Protein AF-A0A1B6HD55-F1 (afdb_monomer)

Structure (mmCIF, N/CA/C/O backbone):
data_AF-A0A1B6HD55-F1
#
_entry.id   AF-A0A1B6HD55-F1
#
loop_
_atom_site.group_PDB
_atom_site.id
_atom_site.type_symbol
_atom_site.label_atom_id
_atom_site.label_alt_id
_atom_site.label_comp_id
_atom_site.label_asym_id
_atom_site.label_entity_id
_atom_site.label_seq_id
_atom_site.pdbx_PDB_ins_code
_atom_site.Cartn_x
_atom_site.Cartn_y
_atom_site.Cartn_z
_atom_site.occupancy
_atom_site.B_iso_or_equiv
_atom_site.auth_seq_id
_atom_site.auth_comp_id
_atom_site.auth_asym_id
_atom_site.auth_atom_id
_atom_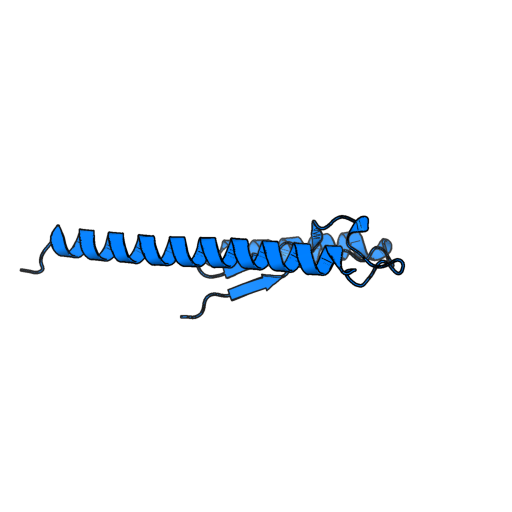site.pdbx_PDB_model_num
ATOM 1 N N . ASN A 1 1 ? -8.111 -9.791 20.538 1.00 70.06 1 ASN A N 1
ATOM 2 C CA . ASN A 1 1 ? -8.517 -9.176 19.257 1.00 70.06 1 ASN A CA 1
ATOM 3 C C . ASN A 1 1 ? -7.493 -8.147 18.842 1.00 70.06 1 ASN A C 1
ATOM 5 O O . ASN A 1 1 ? -7.190 -7.266 19.638 1.00 70.06 1 ASN A O 1
ATOM 9 N N . THR A 1 2 ? -6.964 -8.280 17.628 1.00 90.69 2 THR A N 1
ATOM 10 C CA . THR A 1 2 ? -5.964 -7.379 17.043 1.00 90.69 2 THR A CA 1
ATOM 11 C C . THR A 1 2 ? -6.503 -6.909 15.700 1.00 90.69 2 THR A C 1
ATOM 13 O O . THR A 1 2 ? -6.907 -7.745 14.901 1.00 90.69 2 THR A O 1
ATOM 16 N N . ASN A 1 3 ? -6.524 -5.599 15.452 1.00 94.06 3 ASN A N 1
ATOM 17 C CA . ASN A 1 3 ? -6.832 -5.079 14.119 1.00 94.06 3 ASN A CA 1
ATOM 18 C C . ASN A 1 3 ? -5.608 -5.260 13.217 1.00 94.06 3 ASN A C 1
ATOM 20 O O . ASN A 1 3 ? -4.489 -4.967 13.645 1.00 94.06 3 ASN A O 1
ATOM 24 N N . LEU A 1 4 ? -5.823 -5.706 11.983 1.00 95.19 4 LEU A N 1
ATOM 25 C CA . LEU A 1 4 ? -4.765 -5.967 11.013 1.00 95.19 4 LEU A CA 1
ATOM 26 C C . LEU A 1 4 ? -4.867 -4.979 9.850 1.00 95.19 4 LEU A C 1
ATOM 28 O O . LEU A 1 4 ? -5.931 -4.821 9.267 1.00 95.19 4 LEU A O 1
ATOM 32 N N . ILE A 1 5 ? -3.756 -4.337 9.490 1.00 96.50 5 ILE A N 1
ATOM 33 C CA . ILE A 1 5 ? -3.646 -3.587 8.233 1.00 96.50 5 ILE A CA 1
ATOM 34 C C . ILE A 1 5 ? -2.785 -4.421 7.289 1.00 96.50 5 ILE A C 1
ATOM 36 O O . ILE A 1 5 ? -1.613 -4.664 7.580 1.00 96.50 5 ILE A O 1
ATOM 40 N N . LEU A 1 6 ? -3.363 -4.859 6.175 1.00 96.75 6 LEU A N 1
ATOM 41 C CA . LEU A 1 6 ? -2.706 -5.697 5.183 1.00 96.75 6 LEU A CA 1
ATOM 42 C C . LEU A 1 6 ? -2.398 -4.872 3.934 1.00 96.75 6 LEU A C 1
ATOM 44 O O . LEU A 1 6 ? -3.285 -4.278 3.326 1.00 96.75 6 LEU A O 1
ATOM 48 N N . ALA A 1 7 ? -1.124 -4.813 3.558 1.00 97.75 7 ALA A N 1
ATOM 49 C CA . ALA A 1 7 ? -0.697 -4.104 2.361 1.00 97.75 7 ALA A CA 1
ATOM 50 C C . ALA A 1 7 ? -0.722 -5.029 1.144 1.00 97.75 7 ALA A C 1
ATOM 52 O O . ALA A 1 7 ? -0.141 -6.113 1.177 1.00 97.75 7 ALA A O 1
ATOM 53 N N . THR A 1 8 ? -1.335 -4.574 0.053 1.00 97.94 8 THR A N 1
ATOM 54 C CA . THR A 1 8 ? -1.231 -5.260 -1.243 1.00 97.94 8 THR A CA 1
ATOM 55 C C . THR A 1 8 ? 0.195 -5.157 -1.785 1.00 97.94 8 THR A C 1
ATOM 57 O O . THR A 1 8 ? 0.916 -4.202 -1.475 1.00 97.94 8 THR A O 1
ATOM 60 N N . LEU A 1 9 ? 0.586 -6.073 -2.663 1.00 97.56 9 LEU A N 1
ATOM 61 C CA . LEU A 1 9 ? 1.872 -6.031 -3.348 1.00 97.56 9 LEU A CA 1
ATOM 62 C C . LEU A 1 9 ? 1.912 -4.848 -4.329 1.00 97.56 9 LEU A C 1
ATOM 64 O O . LEU A 1 9 ? 1.077 -4.784 -5.230 1.00 97.56 9 LEU A O 1
ATOM 68 N N . PRO A 1 10 ? 2.866 -3.911 -4.204 1.00 96.06 10 PRO A N 1
ATOM 69 C CA . PRO A 1 10 ? 2.994 -2.820 -5.161 1.00 96.06 10 PRO A CA 1
ATOM 70 C C . PRO A 1 10 ? 3.324 -3.348 -6.562 1.00 96.06 10 PRO A C 1
ATOM 72 O O . PRO A 1 10 ? 4.015 -4.360 -6.702 1.00 96.06 10 PRO A O 1
ATOM 75 N N . LEU A 1 11 ? 2.887 -2.624 -7.597 1.00 93.75 11 LEU A N 1
ATOM 76 C CA . LEU A 1 11 ? 3.288 -2.926 -8.972 1.00 93.75 11 LEU A CA 1
ATOM 77 C C . LEU A 1 11 ? 4.806 -2.812 -9.141 1.00 93.75 11 LEU A C 1
ATOM 79 O O . LEU A 1 11 ? 5.471 -2.011 -8.474 1.00 93.75 11 LEU A O 1
ATOM 83 N N . ARG A 1 12 ? 5.343 -3.614 -10.061 1.00 95.00 12 ARG A N 1
ATOM 84 C CA . ARG A 1 12 ? 6.765 -3.647 -10.399 1.00 95.00 12 ARG A CA 1
ATOM 85 C C . ARG A 1 12 ? 6.992 -2.982 -11.739 1.00 95.00 12 ARG A C 1
ATOM 87 O O . ARG A 1 12 ? 7.079 -3.631 -12.772 1.00 95.00 12 ARG A O 1
ATOM 94 N N . HIS A 1 13 ? 7.169 -1.667 -11.719 1.00 95.06 13 HIS A N 1
ATOM 95 C CA . HIS A 1 13 ? 7.446 -0.919 -12.945 1.00 95.06 13 HIS A CA 1
ATOM 96 C C . HIS A 1 13 ? 8.818 -1.240 -13.559 1.00 95.06 13 HIS A C 1
ATOM 98 O O . HIS A 1 13 ? 9.100 -0.807 -14.673 1.00 95.06 13 HIS A O 1
ATOM 104 N N . ASP A 1 14 ? 9.672 -1.961 -12.827 1.00 96.25 14 ASP A N 1
ATOM 105 C CA . ASP A 1 14 ? 10.917 -2.543 -13.324 1.00 96.25 14 ASP A CA 1
ATOM 106 C C . ASP A 1 14 ? 10.711 -3.860 -14.089 1.00 96.25 14 ASP A C 1
ATOM 108 O O . ASP A 1 14 ? 11.602 -4.269 -14.830 1.00 96.25 14 ASP A O 1
ATOM 112 N N . LYS A 1 15 ? 9.561 -4.518 -13.894 1.00 96.56 15 LYS A N 1
ATOM 113 C CA . LYS A 1 15 ? 9.197 -5.819 -14.469 1.00 96.56 15 LYS A CA 1
ATOM 114 C C . LYS A 1 15 ? 7.707 -5.884 -14.845 1.00 96.56 15 LYS A C 1
ATOM 116 O O . LYS A 1 15 ? 6.946 -6.577 -14.161 1.00 96.56 15 LYS A O 1
ATOM 121 N N . PRO A 1 16 ? 7.280 -5.178 -15.910 1.00 92.06 16 PRO A N 1
ATOM 122 C CA . PRO A 1 16 ? 5.879 -5.154 -16.342 1.00 92.06 16 PRO A CA 1
ATOM 123 C C . PRO A 1 16 ? 5.314 -6.543 -16.669 1.00 92.06 16 PRO A C 1
ATOM 125 O O . PRO A 1 16 ? 4.116 -6.777 -16.561 1.00 92.06 16 PRO A O 1
ATOM 128 N N . GLU A 1 17 ? 6.169 -7.507 -17.020 1.00 96.69 17 GLU A N 1
ATOM 129 C CA . GLU A 1 17 ? 5.775 -8.896 -17.266 1.00 96.69 17 GLU A CA 1
ATOM 130 C C . GLU A 1 17 ? 5.171 -9.600 -16.038 1.00 96.69 17 GLU A C 1
ATOM 132 O O . GLU A 1 17 ? 4.575 -10.667 -16.166 1.00 96.69 17 GLU A O 1
ATOM 137 N N . LEU A 1 18 ? 5.329 -9.026 -14.840 1.00 96.00 18 LEU A N 1
ATOM 138 C CA . LEU A 1 18 ? 4.754 -9.548 -13.603 1.00 96.00 18 LEU A CA 1
ATOM 139 C C . LEU A 1 18 ? 3.387 -8.944 -13.265 1.00 96.00 18 LEU A C 1
ATOM 141 O O . LEU A 1 18 ? 2.775 -9.405 -12.300 1.00 96.00 18 LEU A O 1
ATOM 145 N N . ASP A 1 19 ? 2.910 -7.949 -14.016 1.00 92.50 19 ASP A N 1
ATOM 146 C CA . ASP A 1 19 ? 1.716 -7.177 -13.659 1.00 92.50 19 ASP A CA 1
ATOM 147 C C . ASP A 1 19 ? 0.476 -8.067 -13.515 1.00 92.50 19 ASP A C 1
ATOM 149 O O . ASP A 1 19 ? -0.203 -7.984 -12.497 1.00 92.50 19 ASP A O 1
ATOM 153 N N . GLU A 1 20 ? 0.230 -8.998 -14.443 1.00 95.31 20 GLU A N 1
ATOM 154 C CA . GLU A 1 20 ? -0.921 -9.916 -14.367 1.00 95.31 20 GLU A CA 1
ATOM 155 C C . GLU A 1 20 ? -0.884 -10.782 -13.098 1.00 95.31 20 GLU A C 1
ATOM 157 O O . GLU A 1 20 ? -1.878 -10.915 -12.380 1.00 95.31 20 GLU A O 1
ATOM 162 N N . LYS A 1 21 ? 0.295 -11.318 -12.763 1.00 97.38 21 LYS A N 1
ATOM 163 C CA . LYS A 1 21 ? 0.485 -12.123 -11.552 1.00 97.38 21 LYS A CA 1
ATOM 164 C C . LYS A 1 21 ? 0.296 -11.288 -10.286 1.00 97.38 21 LYS A C 1
ATOM 166 O O . LYS A 1 21 ? -0.270 -11.782 -9.313 1.00 97.38 21 LYS A O 1
ATOM 171 N N . LEU A 1 22 ? 0.787 -10.049 -10.276 1.00 97.00 22 LEU A N 1
ATOM 172 C CA . LEU A 1 22 ? 0.614 -9.132 -9.150 1.00 97.00 22 LEU A CA 1
ATOM 173 C C . LEU A 1 22 ? -0.854 -8.737 -8.983 1.00 97.00 22 LEU A C 1
ATOM 175 O O . LEU A 1 22 ? -1.344 -8.758 -7.859 1.00 97.00 22 LEU A O 1
ATOM 179 N N . SER A 1 23 ? -1.564 -8.448 -10.074 1.00 95.94 23 SER A N 1
ATOM 180 C CA . SER A 1 23 ? -3.003 -8.176 -10.062 1.00 95.94 23 SER A CA 1
ATOM 181 C C . SER A 1 23 ? -3.789 -9.342 -9.473 1.00 95.94 23 SER A C 1
ATOM 183 O O . SER A 1 23 ? -4.548 -9.123 -8.537 1.00 95.94 23 SER A O 1
ATOM 185 N N . TYR A 1 24 ? -3.538 -10.573 -9.932 1.00 97.81 24 TYR A N 1
ATOM 186 C CA . TYR A 1 24 ? -4.173 -11.769 -9.370 1.00 97.81 24 TYR A CA 1
ATOM 187 C C . TYR A 1 24 ? -3.931 -11.890 -7.858 1.00 97.81 24 TYR A C 1
ATOM 189 O O . TYR A 1 24 ? -4.875 -11.993 -7.082 1.00 97.81 24 TYR A O 1
ATOM 197 N N . LEU A 1 25 ? -2.670 -11.816 -7.415 1.00 98.06 25 LEU A N 1
ATOM 198 C CA . LEU A 1 25 ? -2.334 -11.933 -5.991 1.00 98.06 25 LEU A CA 1
ATOM 199 C C . LEU A 1 25 ? -2.959 -10.818 -5.143 1.00 98.06 25 LEU A C 1
ATOM 201 O O . LEU A 1 25 ? -3.349 -11.063 -4.006 1.00 98.06 25 LEU A O 1
ATOM 205 N N . ASN A 1 26 ? -3.046 -9.602 -5.678 1.00 98.12 26 ASN A N 1
ATOM 206 C CA . ASN A 1 26 ? -3.671 -8.484 -4.981 1.00 98.12 26 ASN A CA 1
ATOM 207 C C . ASN A 1 26 ? -5.183 -8.663 -4.853 1.00 98.12 26 ASN A C 1
ATOM 209 O O . ASN A 1 26 ? -5.705 -8.408 -3.773 1.00 98.12 26 ASN A O 1
ATOM 213 N N . SER A 1 27 ? -5.858 -9.170 -5.886 1.00 97.19 27 SER A N 1
ATOM 214 C CA . SER A 1 27 ? -7.281 -9.514 -5.800 1.00 97.19 27 SER A CA 1
ATOM 215 C C . SER A 1 27 ? -7.546 -10.599 -4.754 1.00 97.19 27 SER A C 1
ATOM 217 O O . SER A 1 27 ? -8.482 -10.469 -3.973 1.00 97.19 27 SER A O 1
ATOM 219 N N . GLU A 1 28 ? -6.689 -11.620 -4.660 1.00 97.31 28 GLU A N 1
ATOM 220 C CA . GLU A 1 28 ? -6.804 -12.645 -3.610 1.00 97.31 28 GLU A CA 1
ATOM 221 C C . GLU A 1 28 ? -6.605 -12.055 -2.203 1.00 97.31 28 GLU A C 1
ATOM 223 O O . GLU A 1 28 ? -7.341 -12.383 -1.274 1.00 97.31 28 GLU A O 1
ATOM 228 N N . ILE A 1 29 ? -5.633 -11.150 -2.033 1.00 96.88 29 ILE A N 1
ATOM 229 C CA . ILE A 1 29 ? -5.401 -10.437 -0.765 1.00 96.88 29 ILE A CA 1
ATOM 230 C C . ILE A 1 29 ? -6.630 -9.618 -0.358 1.00 96.88 29 ILE A C 1
ATOM 232 O O . ILE A 1 29 ? -7.012 -9.627 0.813 1.00 96.88 29 ILE A O 1
ATOM 236 N N . GLU A 1 30 ? -7.229 -8.898 -1.304 1.00 96.69 30 GLU A N 1
ATOM 237 C CA . GLU A 1 30 ? -8.423 -8.091 -1.059 1.00 96.69 30 GLU A CA 1
ATOM 238 C C . GLU A 1 30 ? -9.616 -8.968 -0.689 1.00 96.69 30 GLU A C 1
ATOM 240 O O . GLU A 1 30 ? -10.254 -8.713 0.331 1.00 96.69 30 GLU A O 1
ATOM 245 N N . HIS A 1 31 ? -9.844 -10.053 -1.430 1.00 95.88 31 HIS A N 1
ATOM 246 C CA . HIS A 1 31 ? -10.928 -10.991 -1.156 1.00 95.88 31 HIS A CA 1
ATOM 247 C C . HIS A 1 31 ? -10.831 -11.611 0.247 1.00 95.88 31 HIS A C 1
ATOM 249 O O . HIS A 1 31 ? -11.824 -11.685 0.968 1.00 95.88 31 HIS A O 1
ATOM 255 N N . LEU A 1 32 ? -9.624 -11.994 0.679 1.00 93.56 32 LEU A N 1
ATOM 256 C CA . LEU A 1 32 ? -9.391 -12.508 2.034 1.00 93.56 32 LEU A CA 1
ATOM 257 C C . LEU A 1 32 ? -9.652 -11.463 3.129 1.00 93.56 32 LEU A C 1
ATOM 259 O O . LEU A 1 32 ? -9.987 -11.824 4.255 1.00 93.56 32 LEU A O 1
ATOM 263 N N . ALA A 1 33 ? -9.471 -10.176 2.834 1.00 94.81 33 ALA A N 1
ATOM 264 C CA . ALA A 1 33 ? -9.748 -9.110 3.791 1.00 94.81 33 ALA A CA 1
ATOM 265 C C . ALA A 1 33 ? -11.239 -8.756 3.864 1.00 94.81 33 ALA A C 1
ATOM 267 O O . ALA A 1 33 ? -11.715 -8.388 4.935 1.00 94.81 33 ALA A O 1
ATOM 268 N N . GLU A 1 34 ? -11.986 -8.888 2.764 1.00 92.88 34 GLU A N 1
ATOM 269 C CA . GLU A 1 34 ? -13.428 -8.603 2.718 1.00 92.88 34 GLU A CA 1
ATOM 270 C C . GLU A 1 34 ? -14.243 -9.470 3.683 1.00 92.88 34 GLU A C 1
ATOM 272 O O . GLU A 1 34 ? -15.262 -9.016 4.207 1.00 92.88 34 GLU A O 1
ATOM 277 N N . SER A 1 35 ? -13.798 -10.700 3.954 1.00 90.50 35 SER A N 1
ATOM 278 C CA . SER A 1 35 ? -14.476 -11.602 4.887 1.00 90.50 35 SER A CA 1
ATOM 279 C C . SER A 1 35 ? -14.268 -11.246 6.362 1.00 90.50 35 SER A C 1
ATOM 281 O O . SER A 1 35 ? -14.934 -11.826 7.217 1.00 90.50 35 SER A O 1
ATOM 283 N N . GLU A 1 36 ? -13.363 -10.315 6.683 1.00 93.81 36 GLU A N 1
ATOM 284 C CA . GLU A 1 36 ? -12.912 -10.074 8.052 1.00 93.81 36 GLU A CA 1
ATOM 285 C C . GLU A 1 36 ? -13.043 -8.605 8.474 1.00 93.81 36 GLU A C 1
ATOM 287 O O . GLU A 1 36 ? -12.257 -7.732 8.115 1.00 93.81 36 GLU A O 1
ATOM 292 N N . ASP A 1 37 ? -13.983 -8.338 9.381 1.00 91.56 37 ASP A N 1
ATOM 293 C CA . ASP A 1 37 ? -14.339 -6.996 9.871 1.00 91.56 37 ASP A CA 1
ATOM 294 C C . ASP A 1 37 ? -13.202 -6.202 10.553 1.00 91.56 37 ASP A C 1
ATOM 296 O O . ASP A 1 37 ? -13.321 -4.993 10.805 1.00 91.56 37 ASP A O 1
ATOM 300 N N . HIS A 1 38 ? -12.136 -6.902 10.933 1.00 92.75 38 HIS A N 1
ATOM 301 C CA . HIS A 1 38 ? -10.982 -6.392 11.670 1.00 92.75 38 HIS A CA 1
ATOM 302 C C . HIS A 1 38 ? -9.717 -6.300 10.802 1.00 92.75 38 HIS A C 1
ATOM 304 O O . HIS A 1 38 ? -8.650 -5.941 11.316 1.00 92.75 38 HIS A O 1
ATOM 310 N N . VAL A 1 39 ? -9.832 -6.610 9.507 1.00 95.56 39 VAL A N 1
ATOM 311 C CA . VAL A 1 39 ? -8.764 -6.509 8.514 1.00 95.56 39 VAL A CA 1
ATOM 312 C C . VAL A 1 39 ? -9.032 -5.304 7.614 1.00 95.56 39 VAL A C 1
ATOM 314 O O . VAL A 1 39 ? -10.139 -5.081 7.139 1.00 95.56 39 VAL A O 1
ATOM 317 N N . PHE A 1 40 ? -8.004 -4.489 7.395 1.00 95.88 40 PHE A N 1
ATOM 318 C CA . PHE A 1 40 ? -8.073 -3.262 6.608 1.00 95.88 40 PHE A CA 1
ATOM 319 C C . PHE A 1 40 ? -7.021 -3.310 5.503 1.00 95.88 40 PHE A C 1
ATOM 321 O O . PHE A 1 40 ? -5.856 -3.601 5.771 1.00 95.88 40 PHE A O 1
ATOM 328 N N . ILE A 1 41 ? -7.406 -2.988 4.270 1.00 97.44 41 ILE A N 1
ATOM 329 C CA . ILE A 1 41 ? -6.488 -3.000 3.127 1.00 97.44 41 ILE A CA 1
ATOM 330 C C . ILE A 1 41 ? -5.740 -1.669 2.997 1.00 97.44 41 ILE A C 1
ATOM 332 O O . ILE A 1 41 ? -6.328 -0.589 3.054 1.00 97.44 41 ILE A O 1
ATOM 336 N N . LEU A 1 42 ? -4.429 -1.759 2.763 1.00 98.00 42 LEU A N 1
ATOM 337 C CA . LEU A 1 42 ? -3.579 -0.671 2.287 1.00 98.00 42 LEU A CA 1
ATOM 338 C C . LEU A 1 42 ? -3.228 -0.929 0.803 1.00 98.00 42 LEU A C 1
ATOM 340 O O . LEU A 1 42 ? -2.313 -1.711 0.519 1.00 98.00 42 LEU A O 1
ATOM 344 N N . PRO A 1 43 ? -3.929 -0.292 -0.156 1.00 97.31 43 PRO A N 1
ATOM 345 C CA . PRO A 1 43 ? -3.869 -0.656 -1.574 1.00 97.31 43 PRO A CA 1
ATOM 346 C C . PRO A 1 43 ? -2.658 -0.029 -2.288 1.00 97.31 43 PRO A C 1
ATOM 348 O O . PRO A 1 43 ? -2.776 0.896 -3.091 1.00 97.31 43 PRO A O 1
ATOM 351 N N . LEU A 1 44 ? -1.454 -0.520 -1.988 1.00 97.94 44 LEU A N 1
ATOM 352 C CA . LEU A 1 44 ? -0.201 -0.043 -2.591 1.00 97.94 44 LEU A CA 1
ATOM 353 C C . LEU A 1 44 ? -0.116 -0.262 -4.108 1.00 97.94 44 LEU A C 1
ATOM 355 O O . LEU A 1 44 ? 0.591 0.479 -4.784 1.00 97.94 44 LEU A O 1
ATOM 359 N N . HIS A 1 45 ? -0.814 -1.262 -4.646 1.00 96.56 45 HIS A N 1
ATOM 360 C CA . HIS A 1 45 ? -0.809 -1.580 -6.078 1.00 96.56 45 HIS A CA 1
ATOM 361 C C . HIS A 1 45 ? -1.513 -0.523 -6.943 1.00 96.56 45 HIS A C 1
ATOM 363 O O . HIS A 1 45 ? -1.270 -0.457 -8.143 1.00 96.56 45 HIS A O 1
ATOM 369 N N . LEU A 1 46 ? -2.333 0.340 -6.336 1.00 96.56 46 LEU A N 1
ATOM 370 C CA . LEU A 1 46 ? -2.990 1.461 -7.013 1.00 96.56 46 LEU A CA 1
ATOM 371 C C . LEU A 1 46 ? -2.105 2.714 -7.089 1.00 96.56 46 LEU A C 1
ATOM 373 O O . LEU A 1 46 ? -2.508 3.730 -7.661 1.00 96.56 46 LEU A O 1
ATOM 377 N N . LEU A 1 47 ? -0.912 2.691 -6.482 1.00 97.38 47 LEU A N 1
ATOM 378 C CA . LEU A 1 47 ? -0.042 3.858 -6.466 1.00 97.38 47 LEU A CA 1
ATOM 379 C C . LEU A 1 47 ? 0.578 4.101 -7.852 1.00 97.38 47 LEU A C 1
ATOM 381 O O . LEU A 1 47 ? 1.143 3.191 -8.454 1.00 97.38 47 LEU A O 1
ATOM 385 N N . PRO A 1 48 ? 0.524 5.340 -8.369 1.00 96.62 48 PRO A N 1
ATOM 386 C CA . PRO A 1 48 ? 1.026 5.645 -9.702 1.00 96.62 48 PRO A CA 1
ATOM 387 C C . PRO A 1 48 ? 2.559 5.659 -9.775 1.00 96.62 48 PRO A C 1
ATOM 389 O O . PRO A 1 48 ? 3.256 6.007 -8.818 1.00 96.62 48 PRO A O 1
ATOM 3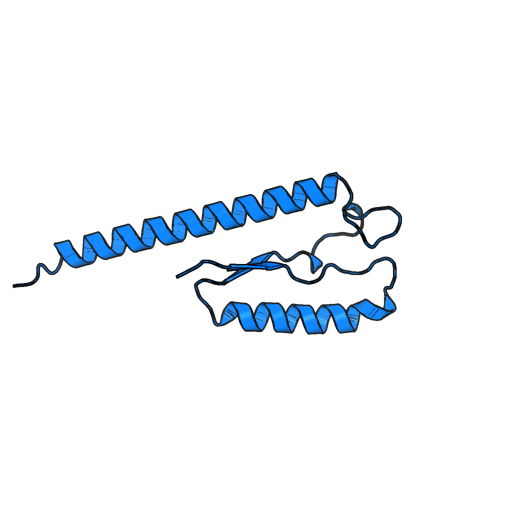92 N N . ARG A 1 49 ? 3.086 5.419 -10.984 1.00 96.62 49 ARG A N 1
ATOM 393 C CA . ARG A 1 49 ? 4.526 5.332 -11.303 1.00 96.62 49 ARG A CA 1
ATOM 394 C C . ARG A 1 49 ? 5.394 6.458 -10.739 1.00 96.62 49 ARG A C 1
ATOM 396 O O . ARG A 1 49 ? 6.546 6.218 -10.369 1.00 96.62 49 ARG A O 1
ATOM 403 N N . HIS A 1 50 ? 4.880 7.686 -10.690 1.00 97.69 50 HIS A N 1
ATOM 404 C CA . HIS A 1 50 ? 5.636 8.857 -10.231 1.00 97.69 50 HIS A CA 1
ATOM 405 C C . HIS A 1 50 ? 5.931 8.847 -8.717 1.00 97.69 50 HIS A C 1
ATOM 407 O O . HIS A 1 50 ? 6.736 9.649 -8.242 1.00 97.69 50 HIS A O 1
ATOM 413 N N . LEU A 1 51 ? 5.312 7.942 -7.952 1.00 98.44 51 LEU A N 1
ATOM 414 C CA . LEU A 1 51 ? 5.597 7.720 -6.531 1.00 98.44 51 LEU A CA 1
ATOM 415 C C . LEU A 1 51 ? 6.732 6.712 -6.292 1.00 98.44 51 LEU A C 1
ATOM 417 O O . LEU A 1 51 ? 7.182 6.537 -5.158 1.00 98.44 51 LEU A O 1
ATOM 421 N N . TYR A 1 52 ? 7.244 6.092 -7.353 1.00 98.31 52 TYR A N 1
ATOM 422 C CA . TYR A 1 52 ? 8.358 5.153 -7.303 1.00 98.31 52 TYR A CA 1
ATOM 423 C C . TYR A 1 52 ? 9.685 5.843 -7.638 1.00 98.31 52 TYR A C 1
ATOM 425 O O . TYR A 1 52 ? 9.731 6.929 -8.221 1.0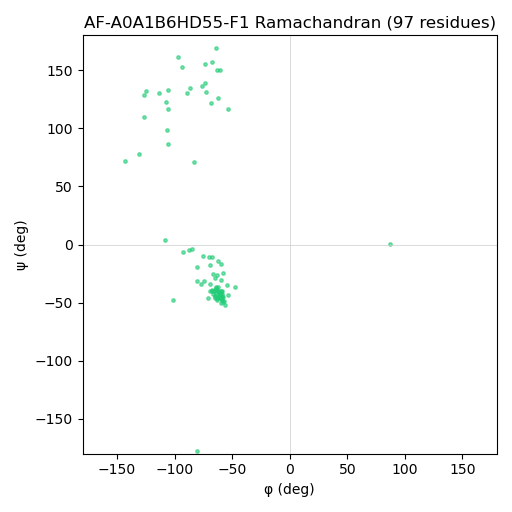0 98.31 52 TYR A O 1
ATOM 433 N N . THR A 1 53 ? 10.797 5.217 -7.268 1.00 97.81 53 THR A N 1
ATOM 434 C CA . THR A 1 53 ? 12.137 5.621 -7.706 1.00 97.81 53 THR A CA 1
ATOM 435 C C . THR A 1 53 ? 12.281 5.461 -9.221 1.00 97.81 53 THR A C 1
ATOM 437 O O . THR A 1 53 ? 11.442 4.847 -9.889 1.00 97.81 53 THR A O 1
ATOM 440 N N . SER A 1 54 ? 13.360 5.994 -9.794 1.00 96.12 54 SER A N 1
ATOM 441 C CA . SER A 1 54 ? 13.690 5.789 -11.212 1.00 96.12 54 SER A CA 1
ATOM 442 C C . SER A 1 54 ? 13.752 4.305 -11.581 1.00 96.12 54 SER A C 1
ATOM 444 O O . SER A 1 54 ? 13.279 3.942 -12.650 1.00 96.12 54 SER A O 1
ATOM 446 N N . HIS A 1 55 ? 14.215 3.447 -10.669 1.00 95.69 55 HIS A N 1
ATOM 447 C CA . HIS A 1 55 ? 14.276 2.000 -10.873 1.00 95.69 55 HIS A CA 1
ATOM 448 C C . HIS A 1 55 ? 12.908 1.325 -10.985 1.00 95.69 55 HIS A C 1
ATOM 450 O O . HIS A 1 55 ? 12.840 0.282 -11.604 1.00 95.69 55 HIS A O 1
ATOM 456 N N . GLY A 1 56 ? 11.834 1.886 -10.416 1.00 94.44 56 GLY A N 1
ATOM 457 C CA . GLY A 1 56 ? 10.477 1.340 -10.569 1.00 94.44 56 GLY A CA 1
ATOM 458 C C . GLY A 1 56 ? 10.059 0.254 -9.568 1.00 94.44 56 GLY A C 1
ATOM 459 O O . GLY A 1 56 ? 8.922 -0.195 -9.636 1.00 94.44 56 GLY A O 1
ATOM 460 N N . LEU A 1 57 ? 10.931 -0.120 -8.622 1.00 94.88 57 LEU A N 1
ATOM 461 C CA . LEU A 1 57 ? 10.637 -1.101 -7.563 1.00 94.88 57 LEU A CA 1
ATOM 462 C C . LEU A 1 57 ? 10.313 -0.447 -6.210 1.00 94.88 57 LEU A C 1
ATOM 464 O O . LEU A 1 57 ? 9.350 -0.802 -5.541 1.00 94.88 57 LEU A O 1
ATOM 468 N N . HIS A 1 58 ? 11.142 0.505 -5.782 1.00 97.69 58 HIS A N 1
ATOM 469 C CA . HIS A 1 58 ? 11.012 1.146 -4.472 1.00 97.69 58 HIS A CA 1
ATOM 470 C C . HIS A 1 58 ? 10.184 2.427 -4.559 1.00 97.69 58 HIS A C 1
ATOM 472 O O . HIS A 1 58 ? 10.232 3.127 -5.568 1.00 97.69 58 HIS A O 1
ATOM 478 N N . PHE A 1 59 ? 9.518 2.809 -3.469 1.00 98.31 59 PHE A N 1
ATOM 479 C CA . PHE A 1 59 ? 8.901 4.129 -3.350 1.00 98.31 59 PHE A CA 1
ATOM 480 C C . PHE A 1 59 ? 9.948 5.228 -3.135 1.00 98.31 59 PHE A C 1
ATOM 482 O O . PHE A 1 59 ? 10.902 5.068 -2.367 1.00 98.31 59 PHE A O 1
ATOM 489 N N . ASN A 1 60 ? 9.752 6.369 -3.795 1.00 98.50 60 ASN A N 1
ATOM 490 C CA . ASN A 1 60 ? 10.525 7.583 -3.538 1.00 98.50 60 ASN A CA 1
ATOM 491 C C . ASN A 1 60 ? 9.976 8.323 -2.299 1.00 98.50 60 ASN A C 1
ATOM 493 O O . ASN A 1 60 ? 9.042 7.855 -1.648 1.00 98.50 60 ASN A O 1
ATOM 497 N N . ASN A 1 61 ? 10.543 9.482 -1.952 1.00 98.56 61 ASN A N 1
ATOM 498 C CA . ASN A 1 61 ? 10.103 10.235 -0.770 1.00 98.56 61 ASN A CA 1
ATOM 499 C C . ASN A 1 61 ? 8.619 10.635 -0.835 1.00 98.56 61 ASN A C 1
ATOM 501 O O . ASN A 1 61 ? 7.917 10.475 0.159 1.00 98.56 61 ASN A O 1
ATOM 505 N N . LYS A 1 62 ? 8.118 11.049 -2.010 1.00 98.50 62 LYS A N 1
ATOM 506 C CA . LYS A 1 62 ? 6.694 11.368 -2.207 1.00 98.50 62 LYS A CA 1
ATOM 507 C C . LYS A 1 62 ? 5.813 10.130 -2.038 1.00 98.50 62 LYS A C 1
ATOM 509 O O . LYS A 1 62 ? 4.745 10.211 -1.442 1.00 98.50 62 LYS A O 1
ATOM 514 N N . GLY A 1 63 ? 6.265 8.972 -2.526 1.00 98.50 63 GLY A N 1
ATOM 515 C CA . GLY A 1 63 ? 5.566 7.701 -2.327 1.00 98.50 63 GLY A CA 1
ATOM 516 C C . GLY A 1 63 ? 5.486 7.300 -0.856 1.00 98.50 63 GLY A C 1
ATOM 517 O O . GLY A 1 63 ? 4.410 6.969 -0.371 1.00 98.50 63 GLY A O 1
ATOM 518 N N . LYS A 1 64 ? 6.595 7.408 -0.116 1.00 98.50 64 LYS A N 1
ATOM 519 C CA . LYS A 1 64 ? 6.632 7.123 1.329 1.00 98.50 64 LYS A CA 1
ATOM 520 C C . LYS A 1 64 ? 5.718 8.061 2.124 1.00 98.50 64 LYS A C 1
ATOM 522 O O . LYS A 1 64 ? 5.012 7.611 3.027 1.00 98.50 64 LYS A O 1
ATOM 527 N N . GLU A 1 65 ? 5.691 9.343 1.768 1.00 98.75 65 GLU A N 1
ATOM 528 C CA . GLU A 1 65 ? 4.785 10.327 2.367 1.00 98.75 65 GLU A CA 1
ATOM 529 C C . GLU A 1 65 ? 3.319 9.981 2.081 1.00 98.75 65 GLU A C 1
ATOM 531 O O . GLU A 1 65 ? 2.511 9.905 3.007 1.00 98.75 65 GLU A O 1
ATOM 536 N N . LYS A 1 66 ? 2.982 9.664 0.824 1.00 98.62 66 LYS A N 1
ATOM 537 C CA . LYS A 1 66 ? 1.627 9.243 0.445 1.00 98.62 66 LYS A CA 1
ATOM 538 C C . LYS A 1 66 ? 1.176 7.993 1.205 1.00 98.62 66 LYS A C 1
ATOM 540 O O . LYS A 1 66 ? 0.062 7.979 1.720 1.00 98.62 66 LYS A O 1
ATOM 545 N N . ILE A 1 67 ? 2.040 6.986 1.333 1.00 98.44 67 ILE A N 1
ATOM 546 C CA . ILE A 1 67 ? 1.757 5.768 2.109 1.00 98.44 67 ILE A CA 1
ATOM 547 C C . ILE A 1 67 ? 1.497 6.105 3.580 1.00 98.44 67 ILE A C 1
ATOM 549 O O . ILE A 1 67 ? 0.552 5.594 4.174 1.00 98.44 67 ILE A O 1
ATOM 553 N N . SER A 1 68 ? 2.289 7.009 4.158 1.00 98.50 68 SER A N 1
ATOM 554 C CA . SER A 1 68 ? 2.112 7.446 5.548 1.00 98.50 68 SER A CA 1
ATOM 555 C C . SER A 1 68 ? 0.751 8.119 5.765 1.00 98.50 68 SER A C 1
ATOM 557 O O . SER A 1 68 ? 0.093 7.867 6.775 1.00 98.50 68 SER A O 1
ATOM 559 N N . LEU A 1 69 ? 0.296 8.929 4.803 1.00 98.56 69 LEU A N 1
ATOM 560 C CA . LEU A 1 69 ? -1.038 9.539 4.829 1.00 98.56 69 LEU A CA 1
ATOM 561 C C . LEU A 1 69 ? -2.152 8.490 4.730 1.00 98.56 69 LEU A C 1
ATOM 563 O O . LEU A 1 69 ? -3.082 8.533 5.529 1.00 98.56 69 LEU A O 1
ATOM 567 N N . MET A 1 70 ? -2.024 7.510 3.831 1.00 98.50 70 MET A N 1
ATOM 568 C CA . MET A 1 70 ? -2.999 6.417 3.702 1.00 98.50 70 MET A CA 1
ATOM 569 C C . MET A 1 70 ? -3.107 5.594 4.993 1.00 98.50 70 MET A C 1
ATOM 571 O O . MET A 1 70 ? -4.205 5.306 5.459 1.00 98.50 70 MET A O 1
ATOM 575 N N . ILE A 1 71 ? -1.974 5.263 5.623 1.00 98.25 71 ILE A N 1
ATOM 576 C CA . ILE A 1 71 ? -1.957 4.563 6.916 1.00 98.25 71 ILE A CA 1
ATOM 577 C C . ILE A 1 71 ? -2.675 5.399 7.982 1.00 98.25 71 ILE A C 1
ATOM 579 O O . ILE A 1 71 ? -3.496 4.874 8.733 1.00 98.25 71 ILE A O 1
ATOM 583 N N . LYS A 1 72 ? -2.403 6.707 8.040 1.00 98.25 72 LYS A N 1
ATOM 584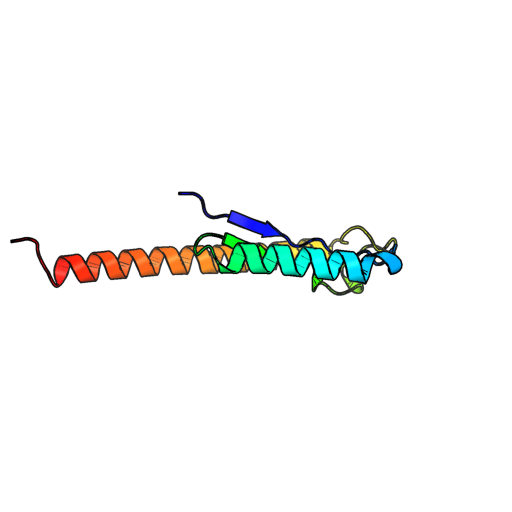 C CA . LYS A 1 72 ? -3.054 7.618 8.989 1.00 98.25 72 LYS A CA 1
ATOM 585 C C . LYS A 1 72 ? -4.574 7.660 8.797 1.00 98.25 72 LYS A C 1
ATOM 587 O O . LYS A 1 72 ? -5.294 7.613 9.792 1.00 98.25 72 LYS A O 1
ATOM 592 N N . GLU A 1 73 ? -5.050 7.726 7.556 1.00 97.81 73 GLU A N 1
ATOM 593 C CA . GLU A 1 73 ? -6.481 7.685 7.221 1.00 97.81 73 GLU A CA 1
ATOM 594 C C . GLU A 1 73 ? -7.128 6.376 7.704 1.00 97.81 73 GLU A C 1
ATOM 596 O O . GLU A 1 73 ? -8.151 6.406 8.390 1.00 97.81 73 GLU A O 1
ATOM 601 N N . ILE A 1 74 ? -6.486 5.228 7.455 1.00 96.81 74 ILE A N 1
ATOM 602 C CA . ILE A 1 74 ? -6.960 3.923 7.945 1.00 96.81 74 ILE A CA 1
ATOM 603 C C . ILE A 1 74 ? -7.036 3.911 9.479 1.00 96.81 74 ILE A C 1
ATOM 605 O O . ILE A 1 74 ? -8.064 3.538 10.044 1.00 96.81 74 ILE A O 1
ATOM 609 N N . PHE A 1 75 ? -5.997 4.380 10.177 1.00 96.12 75 PHE A N 1
ATOM 610 C CA . PHE A 1 75 ? -6.001 4.463 11.643 1.00 96.12 75 PHE A CA 1
ATOM 611 C C . PHE A 1 75 ? -7.139 5.331 12.190 1.00 96.12 75 PHE A C 1
ATOM 613 O O . PHE A 1 75 ? -7.755 4.984 13.202 1.00 96.12 75 PHE A O 1
ATOM 620 N N . GLN A 1 76 ? -7.429 6.459 11.538 1.00 96.00 76 GLN A N 1
ATOM 621 C CA . GLN A 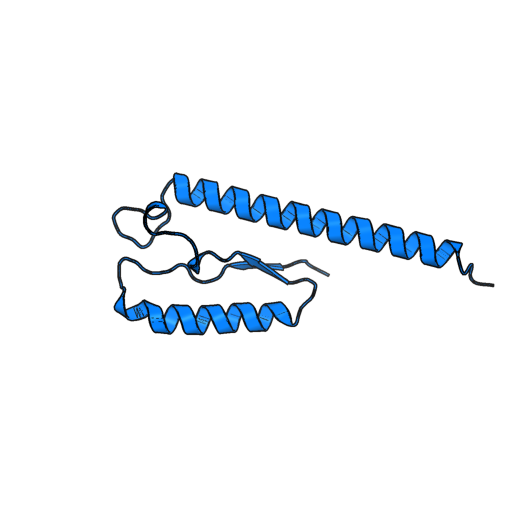1 76 ? -8.547 7.321 11.917 1.00 96.00 76 GLN A CA 1
ATOM 622 C C . GLN A 1 76 ? -9.881 6.586 11.751 1.00 96.00 76 GLN A C 1
ATOM 624 O O . GLN A 1 76 ? -10.682 6.574 12.688 1.00 96.00 76 GLN A O 1
ATOM 629 N N . ASN A 1 77 ? -10.084 5.896 10.628 1.00 93.00 77 ASN A N 1
ATOM 630 C CA . ASN A 1 77 ? -11.293 5.109 10.372 1.00 93.00 77 ASN A CA 1
ATOM 631 C C . ASN A 1 77 ? -11.491 3.994 11.410 1.00 93.00 77 ASN A C 1
ATOM 633 O O . ASN A 1 77 ? -12.587 3.848 11.954 1.00 93.00 77 ASN A O 1
ATOM 637 N N . ILE A 1 78 ? -10.423 3.270 11.762 1.00 93.81 78 ILE A N 1
ATOM 638 C CA . ILE A 1 78 ? -10.446 2.245 12.818 1.00 93.81 78 ILE A CA 1
ATOM 639 C C . ILE A 1 78 ? -10.879 2.861 14.153 1.00 93.81 78 ILE A C 1
ATOM 641 O O . ILE A 1 78 ? -11.778 2.346 14.821 1.00 93.81 78 ILE A O 1
ATOM 645 N N . LYS A 1 79 ? -10.283 3.997 14.538 1.00 93.06 79 LYS A N 1
ATOM 646 C CA . LYS A 1 79 ? -10.626 4.698 15.783 1.00 93.06 79 LY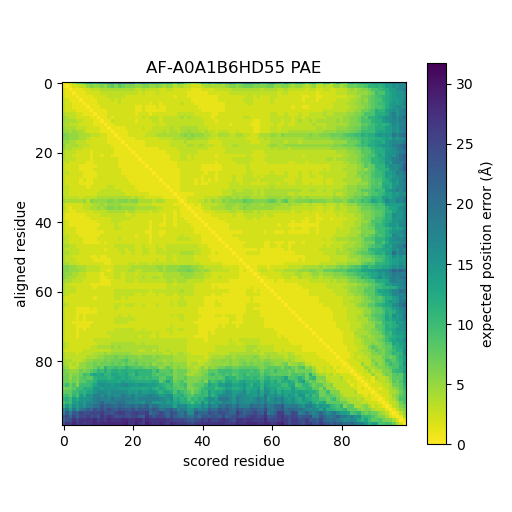S A CA 1
ATOM 647 C C . LYS A 1 79 ? -12.099 5.122 15.809 1.00 93.06 79 LYS A C 1
ATOM 649 O O . LYS A 1 79 ? -12.754 4.982 16.843 1.00 93.06 79 LYS A O 1
ATOM 654 N N . HIS A 1 80 ? -12.625 5.613 14.687 1.00 91.62 80 HIS A N 1
ATOM 655 C CA . HIS A 1 80 ? -14.039 5.965 14.554 1.00 91.62 80 HIS A CA 1
ATOM 656 C C . HIS A 1 80 ? -14.957 4.736 14.669 1.00 91.62 80 HIS A C 1
ATOM 658 O O . HIS A 1 80 ? -15.930 4.800 15.421 1.00 91.62 80 HIS A O 1
ATOM 664 N N . LYS A 1 81 ? -14.625 3.609 14.015 1.00 88.62 81 LYS A N 1
ATOM 665 C CA . LYS A 1 81 ? -15.381 2.341 14.109 1.00 88.62 81 LYS A CA 1
ATOM 666 C C . LYS A 1 81 ? -15.475 1.863 15.562 1.00 88.62 81 LYS A C 1
ATOM 668 O O . LYS A 1 81 ? -16.576 1.632 16.055 1.00 88.62 81 LYS A O 1
ATOM 673 N N . ILE A 1 82 ? -14.347 1.834 16.277 1.00 88.50 82 ILE A N 1
ATOM 674 C CA . ILE A 1 82 ? -14.288 1.438 17.696 1.00 88.50 82 ILE A CA 1
ATOM 675 C C . ILE A 1 82 ? -15.125 2.381 18.573 1.00 88.50 82 ILE A C 1
ATOM 677 O O . ILE A 1 82 ? -15.883 1.931 19.434 1.00 88.50 82 ILE A O 1
ATOM 681 N N . SER A 1 83 ? -15.023 3.698 18.359 1.00 90.00 83 SER A N 1
ATOM 682 C CA . SER A 1 83 ? -15.784 4.666 19.156 1.00 90.00 83 SER 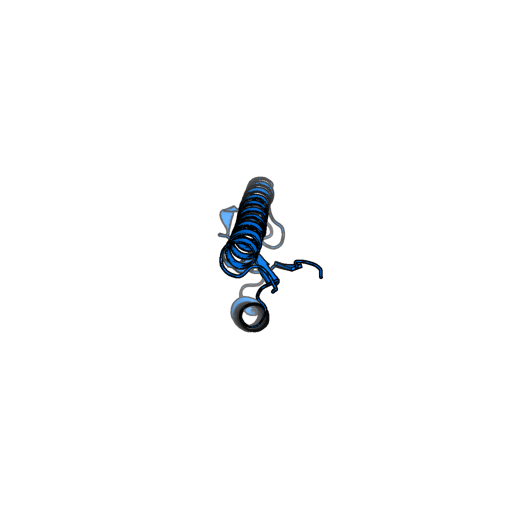A CA 1
ATOM 683 C C . SER A 1 83 ? -17.295 4.537 18.955 1.00 90.00 83 SER A C 1
ATOM 685 O O . SER A 1 83 ? -18.039 4.753 19.912 1.00 90.00 83 SER A O 1
ATOM 687 N N . ASN A 1 84 ? -17.748 4.227 17.740 1.00 85.12 84 ASN A N 1
ATOM 688 C CA . A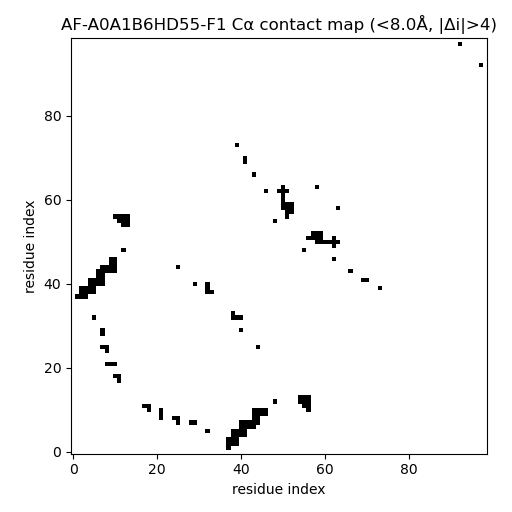SN A 1 84 ? -19.166 4.040 17.442 1.00 85.12 84 ASN A CA 1
ATOM 689 C C . ASN A 1 84 ? -19.696 2.748 18.071 1.00 85.12 84 ASN A C 1
ATOM 691 O O . ASN A 1 84 ? -20.685 2.806 18.796 1.00 85.12 84 ASN A O 1
ATOM 695 N N . GLN A 1 85 ? -18.966 1.636 17.931 1.00 83.56 85 GLN A N 1
ATOM 696 C CA . GLN A 1 85 ? -19.313 0.367 18.583 1.00 83.56 85 GLN A CA 1
ATOM 697 C C . GLN A 1 85 ? -19.492 0.532 20.100 1.00 83.56 85 GLN A C 1
ATOM 699 O O . GLN A 1 85 ? -20.467 0.051 20.670 1.00 83.56 85 GLN A O 1
ATOM 704 N N . HIS A 1 86 ? -18.604 1.282 20.762 1.00 82.25 86 HIS A N 1
ATOM 705 C CA . HIS A 1 86 ? -18.728 1.544 22.199 1.00 82.25 86 HIS A CA 1
ATOM 706 C C . HIS A 1 86 ? -19.991 2.350 22.559 1.00 82.25 86 HIS A C 1
ATOM 708 O O . HIS A 1 86 ? -20.622 2.097 23.586 1.00 82.25 86 HIS A O 1
ATOM 714 N N . ARG A 1 87 ? -20.388 3.324 21.726 1.00 82.44 87 ARG A N 1
ATOM 715 C CA . ARG A 1 87 ? -21.623 4.101 21.938 1.00 82.44 87 ARG A CA 1
ATOM 716 C C . ARG A 1 87 ? -22.871 3.239 21.771 1.00 82.44 87 ARG A C 1
ATOM 718 O O . ARG A 1 87 ? -23.807 3.398 22.552 1.00 82.44 87 ARG A O 1
ATOM 725 N N . ASP A 1 88 ? -22.877 2.339 20.795 1.00 80.88 88 ASP A N 1
ATOM 726 C CA . ASP A 1 88 ? -24.008 1.445 20.539 1.00 80.88 88 ASP A CA 1
ATOM 727 C C . ASP A 1 88 ? -24.187 0.431 21.676 1.00 80.88 88 ASP A C 1
ATOM 729 O O . ASP A 1 88 ? -25.309 0.218 22.141 1.00 80.88 88 ASP A O 1
ATOM 733 N N . VAL A 1 89 ? -23.083 -0.095 22.220 1.00 79.94 89 VAL A N 1
ATOM 734 C CA . VAL A 1 89 ? -23.111 -0.952 23.416 1.00 79.94 89 VAL A CA 1
ATOM 735 C C . VAL A 1 89 ? -23.717 -0.209 24.609 1.00 79.94 89 VAL A C 1
ATOM 737 O O . VAL A 1 89 ? -24.666 -0.713 25.208 1.00 79.94 89 VAL A O 1
ATOM 740 N N . ILE A 1 90 ? -23.258 1.012 24.916 1.00 79.94 90 ILE A N 1
ATOM 741 C CA . ILE A 1 90 ? -23.834 1.817 26.012 1.00 79.94 90 ILE A CA 1
ATOM 742 C C . ILE A 1 90 ? -25.335 2.044 25.794 1.00 79.94 90 ILE A C 1
ATOM 744 O O . ILE A 1 90 ? -26.127 1.871 26.717 1.00 79.94 90 ILE A O 1
ATOM 748 N N . ARG A 1 91 ? -25.750 2.405 24.573 1.00 77.94 91 ARG A N 1
ATOM 749 C CA . ARG A 1 91 ? -27.169 2.623 24.253 1.00 77.94 91 ARG A CA 1
ATOM 750 C C . ARG A 1 91 ? -28.008 1.370 24.475 1.00 77.94 91 ARG A C 1
ATOM 752 O O . ARG A 1 91 ? -29.081 1.476 25.059 1.00 77.94 91 ARG A O 1
ATOM 759 N N . SER A 1 92 ? -27.523 0.203 24.053 1.00 76.56 92 SER A N 1
ATOM 760 C CA . SER A 1 92 ? -28.240 -1.063 24.247 1.00 76.56 92 SER A CA 1
ATOM 761 C C . SER A 1 92 ? -28.416 -1.426 25.728 1.00 76.56 92 SER A C 1
ATOM 763 O O . SER A 1 92 ? -29.503 -1.840 26.119 1.00 76.56 92 SER A O 1
ATOM 765 N N . GLN A 1 93 ? -27.402 -1.178 26.566 1.00 77.25 93 GLN A N 1
ATOM 766 C CA . GLN A 1 93 ? -27.455 -1.432 28.013 1.00 77.25 93 GLN A CA 1
ATOM 767 C C . GLN A 1 93 ? -28.402 -0.481 28.760 1.00 77.25 93 GLN A C 1
ATOM 769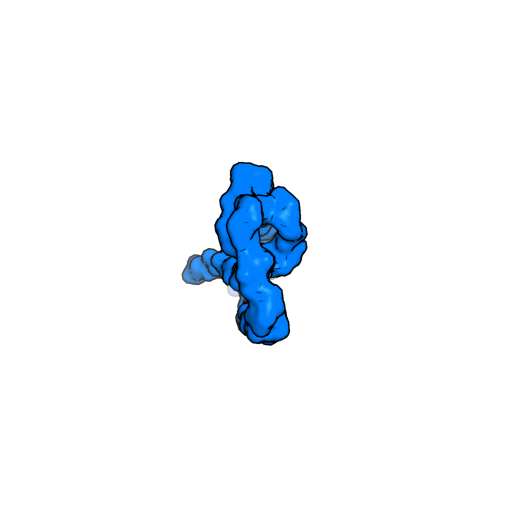 O O . GLN A 1 93 ? -29.031 -0.884 29.733 1.00 77.25 93 GLN A O 1
ATOM 774 N N . VAL A 1 94 ? -28.520 0.774 28.313 1.00 77.00 94 VAL A N 1
ATOM 775 C CA . VAL A 1 94 ? -29.463 1.746 28.897 1.00 77.00 94 VAL A CA 1
ATOM 776 C C . VAL A 1 94 ? -30.900 1.488 28.426 1.00 77.00 94 VAL A C 1
ATOM 778 O O . VAL A 1 94 ? -31.836 1.700 29.190 1.00 77.00 94 VAL A O 1
ATOM 781 N N . ALA A 1 95 ? -31.088 1.034 27.183 1.00 72.75 95 ALA A N 1
ATOM 782 C CA . ALA A 1 95 ? -32.410 0.750 26.618 1.00 72.75 95 ALA A CA 1
ATOM 783 C C . ALA A 1 95 ? -33.039 -0.545 27.161 1.00 72.75 95 ALA A C 1
ATOM 785 O O . ALA A 1 95 ? -34.259 -0.620 27.284 1.00 72.75 95 ALA A O 1
ATOM 786 N N . TYR A 1 96 ? -32.217 -1.539 27.505 1.00 66.31 96 TYR A N 1
ATOM 787 C CA . TYR A 1 96 ? -32.649 -2.804 28.098 1.00 66.31 96 TYR A CA 1
ATOM 788 C C . TYR A 1 96 ? -31.798 -3.105 29.336 1.00 66.31 96 TYR A C 1
ATOM 790 O O . TYR A 1 96 ? -30.858 -3.899 29.260 1.00 66.31 96 TYR A O 1
ATOM 798 N N . PRO A 1 97 ? -32.073 -2.451 30.478 1.00 63.34 97 PRO A N 1
ATOM 799 C CA . PRO A 1 97 ? -31.389 -2.789 31.715 1.00 63.34 97 PRO A CA 1
ATOM 800 C C . PRO A 1 97 ? -31.730 -4.241 32.073 1.00 63.34 97 PRO A C 1
ATOM 802 O O . PRO A 1 97 ? -32.904 -4.605 32.109 1.00 63.34 97 PRO A O 1
ATOM 805 N N . ASN A 1 98 ? -30.707 -5.074 32.289 1.00 61.75 98 ASN A N 1
ATOM 806 C CA . ASN A 1 98 ? -30.890 -6.446 32.765 1.00 61.75 98 ASN A CA 1
ATOM 807 C C . ASN A 1 98 ? -31.740 -6.409 34.048 1.00 61.75 98 ASN A C 1
ATOM 809 O O . ASN A 1 98 ? -31.321 -5.790 35.029 1.00 61.75 98 ASN A O 1
ATOM 813 N N . ILE A 1 99 ? -32.932 -7.011 33.992 1.00 54.19 99 ILE A N 1
ATOM 814 C CA . ILE A 1 99 ? -33.832 -7.221 35.137 1.00 54.19 99 ILE A CA 1
ATOM 815 C C . ILE A 1 99 ? -33.257 -8.337 36.007 1.00 54.19 99 ILE A C 1
ATOM 817 O O . ILE A 1 99 ? -32.860 -9.372 35.422 1.00 54.19 99 ILE A O 1
#

Organism: NCBI:txid320908

Solvent-accessible surface area (backbone atoms only — not comparable to full-atom values): 5732 Å² total; per-residue (Å²): 142,76,78,42,80,48,69,40,64,57,60,42,71,66,44,66,91,47,45,68,62,46,51,52,53,34,52,54,56,49,56,65,33,74,80,34,98,51,43,41,83,42,70,45,48,76,59,60,75,88,29,30,36,95,71,24,70,51,67,29,72,67,26,52,51,52,50,52,52,52,52,50,53,51,53,50,52,53,54,50,54,54,54,48,55,54,51,53,52,54,50,52,47,70,76,55,62,88,128

InterPro domains:
  IPR036514 SGNH hydrolase superfamily [G3DSA:3.40.50.1110] (1-89)

pLDDT: mean 92.34, std 9.03, range [54.19, 98.75]

Secondary structure (DSSP, 8-state):
---EEEEPPPP-TT-GGGHHHHHHHHHHHHHHHHT-TTEEEE-GGG--GGGB-TTSSSB-HHHHHHHHHHHHHHHHHHHHHHHHHHHHHHHHHHHS---

Foldseek 3Di:
DAQEEDEQQADQPLCNVCVVVSVVRRVVVVVVQVVPPRYHYQDNNPDDQVQADPNRRHGDPNVVVVSVVSVVVVVVVVVVVVVVVVVVVVVVCVVDPDD

Radius of gyration: 18.72 Å; Cα contacts (8 Å, |Δi|>4): 85; chains: 1; bounding box: 48×24×52 Å

Sequence (99 aa):
NTNLILATLPLRHDKPELDEKLSYLNSEIEHLAESEDHVFILPLHLLPRHLYTSHGLHFNNKGKEKISLMIKEIFQNIKHKISNQHRDVIRSQVAYPNI

Nearest PDB structures (foldseek):
  4c1b-assembly2_C-2  TM=8.270E-01  e=2.058E-01  Danio rerio
  2vpt-assembly1_A-2  TM=6.372E-01  e=1.294E-01  Acetivibrio thermocellus
  7xdd-assembly1_B  TM=2.796E-01  e=6.908E+00  Arabidopsis thaliana

Mean predicted aligned error: 5.45 Å